Protein AF-A0A380CJQ4-F1 (afdb_monomer_lite)

Radius of gyration: 13.54 Å; chains: 1; bounding box: 34×26×34 Å

Secondary structure (DSSP, 8-state):
------TT----B---THHHHHHHHHHHHHHHHH---GGGEEEESGGGSTT--B-S-EEEEEE-S-GGGHHHHHHHTT-----EETTEEEEEE---SS-STT---------

pLDDT: mean 71.82, std 18.98, range [32.34, 95.12]

Structure (mmCIF, N/CA/C/O backbone):
data_AF-A0A380CJQ4-F1
#
_entry.id   AF-A0A380CJQ4-F1
#
loop_
_atom_site.group_PDB
_atom_site.id
_atom_site.type_symbol
_atom_site.label_atom_id
_atom_site.label_alt_id
_atom_site.label_comp_id
_atom_site.label_asym_id
_atom_site.label_entity_id
_atom_site.label_seq_id
_atom_site.pdbx_PDB_ins_code
_atom_site.Cartn_x
_atom_site.Cartn_y
_atom_site.Cartn_z
_atom_site.occupancy
_atom_site.B_iso_or_equiv
_atom_site.auth_seq_id
_atom_site.auth_comp_id
_atom_site.auth_asym_id
_atom_site.auth_atom_id
_atom_site.pdbx_PDB_model_num
ATOM 1 N N . MET A 1 1 ? -11.357 9.340 3.183 1.00 76.62 1 MET A N 1
ATOM 2 C CA . MET A 1 1 ? -10.786 8.734 4.406 1.00 76.62 1 MET A CA 1
ATOM 3 C C . MET A 1 1 ? -9.511 9.456 4.785 1.00 76.62 1 MET A C 1
ATOM 5 O O . MET A 1 1 ? -8.851 9.971 3.889 1.00 76.62 1 MET A O 1
ATOM 9 N N . ILE A 1 2 ? -9.159 9.459 6.068 1.00 78.56 2 ILE A N 1
ATOM 10 C CA . ILE A 1 2 ? -7.879 9.989 6.550 1.00 78.56 2 ILE A CA 1
ATOM 11 C C . ILE A 1 2 ? -6.888 8.823 6.621 1.00 78.56 2 ILE A C 1
ATOM 13 O O . ILE A 1 2 ? -7.210 7.777 7.183 1.00 78.56 2 ILE A O 1
ATOM 17 N N . LEU A 1 3 ? -5.714 8.994 6.012 1.00 82.50 3 LEU A N 1
ATOM 18 C CA . LEU A 1 3 ? -4.584 8.072 6.121 1.00 82.50 3 LEU A CA 1
ATOM 19 C C . LEU A 1 3 ? -3.495 8.705 6.977 1.00 82.50 3 LEU A C 1
ATOM 21 O O . LEU A 1 3 ? -3.245 9.902 6.863 1.00 82.50 3 LEU A O 1
ATOM 25 N N . GLY A 1 4 ? -2.831 7.878 7.779 1.00 80.56 4 GLY A N 1
ATOM 26 C C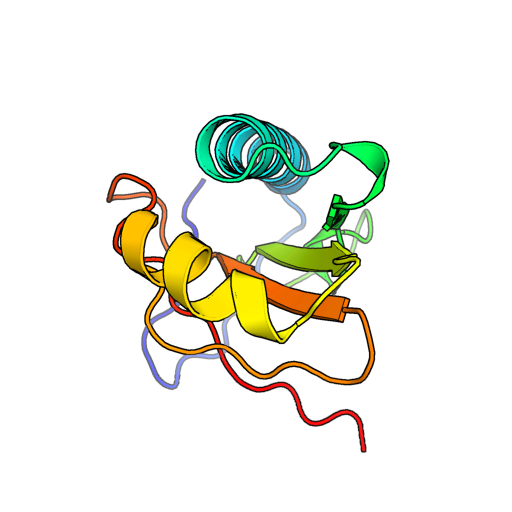A . GLY A 1 4 ? -1.757 8.312 8.659 1.00 80.56 4 GLY A CA 1
ATOM 27 C C . GLY A 1 4 ? -2.158 8.536 10.098 1.00 80.56 4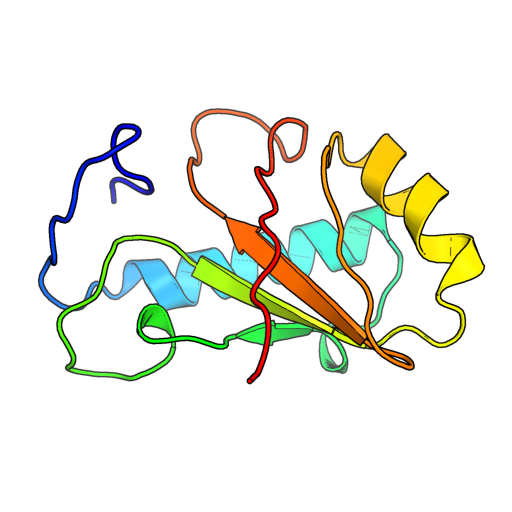 GLY A C 1
ATOM 28 O O . GLY A 1 4 ? -3.331 8.618 10.445 1.00 80.56 4 GLY A O 1
ATOM 29 N N . LEU A 1 5 ? -1.126 8.636 10.927 1.00 78.44 5 LEU A N 1
ATOM 30 C CA . LEU A 1 5 ? -1.192 8.968 12.344 1.00 78.44 5 LEU A CA 1
ATOM 31 C C . LEU A 1 5 ? -0.012 9.878 12.679 1.00 78.44 5 LEU A C 1
ATOM 33 O O . LEU A 1 5 ? 1.020 9.838 11.995 1.00 78.44 5 LEU A O 1
ATOM 37 N N . LYS A 1 6 ? -0.125 10.673 13.746 1.00 78.81 6 LYS A N 1
ATOM 38 C CA . LYS A 1 6 ? 1.015 11.464 14.216 1.00 78.81 6 LYS A CA 1
ATOM 39 C C . LYS A 1 6 ? 2.127 10.536 14.710 1.00 78.81 6 LYS A C 1
ATOM 41 O O . LYS A 1 6 ? 1.900 9.402 15.137 1.00 78.81 6 LYS A O 1
ATOM 46 N N . LYS A 1 7 ? 3.375 11.005 14.652 1.00 74.81 7 LYS A N 1
ATOM 47 C CA . LYS A 1 7 ? 4.519 10.233 15.158 1.00 74.81 7 LYS A CA 1
ATOM 48 C C . LYS A 1 7 ? 4.311 9.929 16.649 1.00 74.81 7 LYS A C 1
ATOM 50 O O . LYS A 1 7 ? 4.077 10.842 17.428 1.00 74.81 7 LYS A O 1
ATOM 55 N N . GLY A 1 8 ? 4.418 8.653 17.023 1.00 78.38 8 GLY A N 1
ATOM 56 C CA . GLY A 1 8 ? 4.200 8.183 18.399 1.00 78.38 8 GLY A CA 1
ATOM 57 C C . GLY A 1 8 ? 2.745 7.841 18.734 1.00 78.38 8 GLY A C 1
ATOM 58 O O . GLY A 1 8 ? 2.490 7.275 19.789 1.00 78.38 8 GLY A O 1
ATOM 59 N N . GLU A 1 9 ? 1.799 8.116 17.836 1.00 83.44 9 GLU A N 1
ATOM 60 C CA . GLU A 1 9 ? 0.386 7.818 18.046 1.00 83.44 9 GLU A CA 1
ATOM 61 C C . GLU A 1 9 ? 0.050 6.364 17.667 1.00 83.44 9 GLU A C 1
ATOM 63 O O . GLU A 1 9 ? 0.493 5.830 16.641 1.00 83.44 9 GLU A O 1
ATOM 68 N N . ILE A 1 10 ? -0.760 5.710 18.502 1.00 87.06 10 ILE A N 1
ATOM 69 C CA . ILE A 1 10 ? -1.328 4.384 18.250 1.00 87.06 10 ILE A CA 1
ATOM 70 C C . ILE A 1 10 ? -2.844 4.532 18.315 1.00 87.06 10 ILE A C 1
ATOM 72 O O . ILE A 1 10 ? -3.424 4.519 19.393 1.00 87.06 10 ILE A O 1
ATOM 76 N N . ASN A 1 11 ? -3.477 4.670 17.152 1.00 88.38 11 ASN A N 1
ATOM 77 C CA . ASN A 1 11 ? -4.927 4.730 17.041 1.00 88.38 11 ASN A CA 1
ATOM 78 C C . ASN A 1 11 ? -5.407 3.693 16.019 1.00 88.38 11 ASN A C 1
ATOM 80 O O . ASN A 1 11 ? -4.912 3.651 14.888 1.00 88.38 11 ASN A O 1
ATOM 84 N N . LEU A 1 12 ? -6.331 2.830 16.437 1.00 91.50 12 LEU A N 1
ATOM 85 C CA . LEU A 1 12 ? -6.958 1.827 15.582 1.00 91.50 12 LEU A CA 1
ATOM 86 C C . LEU A 1 12 ? -8.355 2.313 15.216 1.00 91.50 12 LEU A C 1
ATOM 88 O O . LEU A 1 12 ? -9.126 2.699 16.090 1.00 91.50 12 LEU A O 1
ATOM 92 N N . VAL A 1 13 ? -8.683 2.261 13.932 1.00 92.50 13 VAL A N 1
ATOM 93 C CA . VAL A 1 13 ? -9.995 2.660 13.420 1.00 92.50 13 VAL A CA 1
ATOM 94 C C . VAL A 1 13 ? -10.743 1.443 12.890 1.00 92.50 13 VAL A C 1
ATOM 96 O O . VAL A 1 13 ? -10.133 0.413 12.589 1.00 92.50 13 VAL A O 1
ATOM 99 N N . GLU A 1 14 ? -12.065 1.565 12.778 1.00 95.12 14 GLU A N 1
ATOM 100 C CA . GLU A 1 14 ? -12.897 0.546 12.136 1.00 95.12 14 GLU A CA 1
ATOM 101 C C . GLU A 1 14 ? -12.460 0.295 10.680 1.00 95.12 14 GLU A C 1
ATOM 103 O O . GLU A 1 14 ? -11.919 1.210 10.04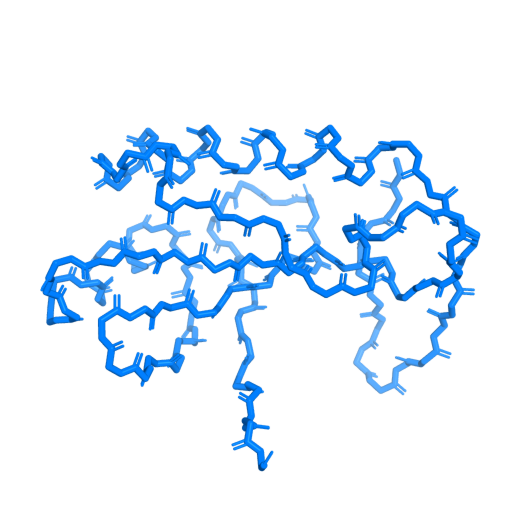5 1.00 95.12 14 GLU A O 1
ATOM 108 N N . PRO A 1 15 ? -12.697 -0.914 10.133 1.00 91.38 15 PRO A N 1
ATOM 109 C CA . PRO A 1 15 ? -12.402 -1.228 8.740 1.00 91.38 15 PRO A CA 1
ATOM 110 C C . PRO A 1 15 ? -13.047 -0.228 7.778 1.00 91.38 15 PRO A C 1
ATOM 112 O O . PRO A 1 15 ? -14.249 0.026 7.852 1.00 91.38 15 PRO A O 1
ATOM 115 N N . GLN A 1 16 ? -12.269 0.307 6.837 1.00 90.69 16 GLN A N 1
ATOM 116 C CA . GLN A 1 16 ? -12.774 1.253 5.837 1.00 90.69 16 GLN A CA 1
ATOM 117 C C . GLN A 1 16 ? -12.659 0.667 4.433 1.00 90.69 16 GLN A C 1
ATOM 119 O O . GLN A 1 16 ? -11.582 0.248 4.013 1.00 90.69 16 GLN A O 1
ATOM 124 N N . VAL A 1 17 ? -13.754 0.713 3.667 1.00 87.00 17 VAL A N 1
ATOM 125 C CA . VAL A 1 17 ? -13.792 0.252 2.263 1.00 87.00 17 VAL A CA 1
ATOM 126 C C . VAL A 1 17 ? -12.747 0.976 1.405 1.00 87.00 17 VAL A C 1
ATOM 128 O O . VAL A 1 17 ? -12.102 0.364 0.554 1.00 87.00 17 VAL A O 1
ATOM 131 N N . GLY A 1 18 ? -12.492 2.253 1.708 1.00 90.69 18 GLY A N 1
ATOM 132 C CA . GLY A 1 18 ? -11.511 3.070 0.996 1.00 90.69 18 GLY A CA 1
ATOM 133 C C . GLY A 1 18 ? -10.062 2.571 1.085 1.00 90.69 18 GLY A C 1
ATOM 134 O O . GLY A 1 18 ? -9.229 3.034 0.308 1.00 90.69 18 GLY A O 1
ATOM 135 N N . TRP A 1 19 ? -9.728 1.637 1.988 1.00 91.44 19 TRP A N 1
ATOM 136 C CA . TRP A 1 19 ? -8.384 1.046 2.055 1.00 91.44 19 TRP A CA 1
ATOM 137 C C . TRP A 1 19 ? -8.049 0.229 0.809 1.00 91.44 19 TRP A C 1
ATOM 139 O O . TRP A 1 19 ? -6.965 0.389 0.254 1.00 91.44 19 TRP A O 1
ATOM 149 N N . ILE A 1 20 ? -8.993 -0.590 0.338 1.00 91.06 20 ILE A N 1
ATOM 150 C CA . ILE A 1 20 ? -8.820 -1.418 -0.864 1.00 91.06 20 ILE A CA 1
ATOM 151 C C . ILE A 1 20 ? -8.746 -0.529 -2.109 1.00 91.06 20 ILE A C 1
ATOM 153 O O . ILE A 1 20 ? -7.907 -0.728 -2.986 1.00 91.06 20 ILE A O 1
ATOM 157 N N . GLU A 1 21 ? -9.610 0.485 -2.178 1.00 91.81 21 GLU A N 1
ATOM 158 C CA . GLU A 1 21 ? -9.609 1.455 -3.275 1.00 91.81 21 GLU A CA 1
ATOM 159 C C . GLU A 1 21 ? -8.278 2.200 -3.356 1.00 91.81 21 GLU A C 1
ATOM 161 O O . GLU A 1 21 ? -7.721 2.371 -4.443 1.00 91.81 21 GLU A O 1
ATOM 166 N N . GLU A 1 22 ? -7.735 2.599 -2.204 1.00 88.75 22 GLU A N 1
ATOM 167 C CA . GLU A 1 22 ? -6.457 3.292 -2.174 1.00 88.75 22 GLU A CA 1
ATOM 168 C C . GLU A 1 22 ? -5.291 2.394 -2.524 1.00 88.75 22 GLU A C 1
ATOM 170 O O . GLU A 1 22 ? -4.420 2.819 -3.277 1.00 88.75 22 GLU A O 1
ATOM 175 N N . PHE A 1 23 ? -5.302 1.149 -2.051 1.00 90.38 23 PHE A N 1
ATOM 176 C CA . PHE A 1 23 ? -4.321 0.166 -2.473 1.00 90.38 23 PHE A CA 1
ATOM 177 C C . PHE A 1 23 ? -4.281 0.064 -4.007 1.00 90.38 23 PHE A C 1
ATOM 179 O O . PHE A 1 23 ? -3.220 0.247 -4.603 1.00 90.38 23 PHE A O 1
ATOM 186 N N . HIS A 1 24 ? -5.429 -0.125 -4.667 1.00 92.44 24 HIS A N 1
ATOM 187 C CA . HIS A 1 24 ? -5.489 -0.218 -6.130 1.00 92.44 24 HIS A CA 1
ATOM 188 C C . HIS A 1 24 ? -5.050 1.070 -6.834 1.00 92.44 24 HIS A C 1
ATOM 190 O O . HIS A 1 24 ? -4.432 1.024 -7.903 1.00 92.44 24 HIS A O 1
ATOM 196 N N . LYS A 1 25 ? -5.366 2.234 -6.261 1.00 89.38 25 LYS A N 1
ATOM 197 C CA . LYS A 1 25 ? -4.924 3.524 -6.796 1.00 89.38 25 LYS A CA 1
ATOM 198 C C . LYS A 1 25 ? -3.399 3.645 -6.736 1.00 89.38 25 LYS A C 1
ATOM 200 O O . LYS A 1 25 ? -2.773 3.902 -7.766 1.00 89.38 25 LYS A O 1
ATOM 205 N N . THR A 1 26 ? -2.802 3.396 -5.572 1.00 85.25 26 THR A N 1
ATOM 206 C CA . THR A 1 26 ? -1.348 3.444 -5.369 1.00 85.25 26 THR A CA 1
ATOM 207 C C . THR A 1 26 ? -0.628 2.370 -6.188 1.00 85.25 26 THR A C 1
ATOM 209 O O . THR A 1 26 ? 0.409 2.645 -6.783 1.00 85.25 26 THR A O 1
ATOM 212 N N . GLN A 1 27 ? -1.198 1.172 -6.322 1.00 88.06 27 GLN A N 1
ATOM 213 C CA . GLN A 1 27 ? -0.672 0.105 -7.178 1.00 88.06 27 GLN A CA 1
ATOM 214 C C . GLN A 1 27 ? -0.551 0.556 -8.642 1.00 88.06 27 GLN A C 1
ATOM 216 O O . GLN A 1 27 ? 0.489 0.363 -9.272 1.00 88.06 27 GLN A O 1
ATOM 221 N N . LYS A 1 28 ? -1.590 1.205 -9.188 1.00 88.12 28 LYS A N 1
ATOM 222 C CA . LYS A 1 28 ? -1.566 1.765 -10.553 1.00 88.12 28 LYS A CA 1
ATOM 223 C C . LYS A 1 28 ? -0.540 2.886 -10.697 1.00 88.12 28 LYS A C 1
ATOM 225 O O . LYS A 1 28 ? 0.080 3.030 -11.747 1.00 88.12 28 LYS A O 1
ATOM 230 N N . GLU A 1 29 ? -0.372 3.698 -9.663 1.00 83.25 29 GLU A N 1
ATOM 231 C CA . GLU A 1 29 ? 0.630 4.760 -9.613 1.00 83.25 29 GLU A CA 1
ATOM 232 C C . GLU A 1 29 ? 2.062 4.212 -9.634 1.00 83.25 29 GLU A C 1
ATOM 234 O O . GLU A 1 29 ? 2.851 4.632 -10.481 1.00 83.25 29 GLU A O 1
ATOM 239 N N . ILE A 1 30 ? 2.359 3.216 -8.795 1.00 79.31 30 ILE A N 1
ATOM 240 C CA . ILE A 1 30 ? 3.637 2.493 -8.794 1.00 79.31 30 ILE A CA 1
ATOM 241 C C . ILE A 1 30 ? 3.870 1.848 -10.161 1.00 79.31 30 ILE A C 1
ATOM 243 O O . ILE A 1 30 ? 4.931 2.034 -10.743 1.00 79.31 30 ILE A O 1
ATOM 247 N N . HIS A 1 31 ? 2.874 1.163 -10.728 1.00 83.81 31 HIS A N 1
ATOM 248 C CA . HIS A 1 31 ? 2.986 0.574 -12.063 1.00 83.81 31 HIS A CA 1
ATOM 249 C C . HIS A 1 31 ? 3.363 1.612 -13.133 1.00 83.81 31 HIS A C 1
ATOM 251 O O . HIS A 1 31 ? 4.271 1.380 -13.932 1.00 83.81 31 HIS A O 1
ATOM 257 N N . ARG A 1 32 ? 2.708 2.782 -13.140 1.00 83.25 32 ARG A N 1
ATOM 258 C CA . ARG A 1 32 ? 2.991 3.849 -14.114 1.00 83.25 32 ARG A CA 1
ATOM 259 C C . ARG A 1 32 ? 4.386 4.447 -13.953 1.00 83.25 32 ARG A C 1
ATOM 261 O O . ARG A 1 32 ? 5.032 4.711 -14.963 1.00 83.25 32 ARG A O 1
ATOM 268 N N . ALA A 1 33 ? 4.833 4.663 -12.719 1.00 77.12 33 ALA A N 1
ATOM 269 C CA . ALA A 1 33 ? 6.125 5.284 -12.441 1.00 77.12 33 ALA A CA 1
ATOM 270 C C . ALA A 1 33 ? 7.302 4.301 -12.589 1.00 77.12 33 ALA A C 1
ATOM 272 O O . ALA A 1 33 ? 8.352 4.674 -13.100 1.00 77.12 33 ALA A O 1
ATOM 273 N N . ALA A 1 34 ? 7.119 3.046 -12.172 1.00 74.31 34 ALA A N 1
ATOM 274 C CA . ALA A 1 34 ? 8.172 2.030 -12.096 1.00 74.31 34 ALA A CA 1
ATOM 275 C C . ALA A 1 34 ? 8.237 1.100 -13.303 1.00 74.31 34 ALA A C 1
ATOM 277 O O . ALA A 1 34 ? 9.209 0.369 -13.455 1.00 74.31 34 ALA A O 1
ATOM 278 N N . ARG A 1 35 ? 7.148 1.022 -14.080 1.00 81.69 35 ARG A N 1
ATOM 279 C CA . ARG A 1 35 ? 6.906 -0.054 -15.056 1.00 81.69 35 ARG A CA 1
ATOM 280 C C . ARG A 1 35 ? 6.927 -1.465 -14.449 1.00 81.69 35 ARG A C 1
ATOM 282 O O . ARG A 1 35 ? 7.042 -2.445 -15.175 1.00 81.69 35 ARG A O 1
ATOM 289 N N . ILE A 1 36 ? 6.732 -1.584 -13.135 1.00 81.50 36 ILE A N 1
ATOM 290 C CA . ILE A 1 36 ? 6.579 -2.869 -12.441 1.00 81.50 36 ILE A CA 1
ATOM 291 C C . ILE A 1 36 ? 5.179 -3.414 -12.715 1.00 81.50 36 ILE A C 1
ATOM 293 O O . ILE A 1 36 ? 4.193 -2.684 -12.604 1.00 81.50 36 ILE A O 1
ATOM 297 N N . ALA A 1 37 ? 5.073 -4.692 -13.076 1.00 85.81 37 ALA A N 1
ATOM 298 C CA . ALA A 1 37 ? 3.787 -5.341 -13.300 1.00 85.81 37 ALA A CA 1
ATOM 299 C C . ALA A 1 37 ? 2.904 -5.266 -12.043 1.00 85.81 37 ALA A C 1
ATOM 301 O O . ALA A 1 37 ? 3.360 -5.554 -10.939 1.00 85.81 37 ALA A O 1
ATOM 302 N N . VAL A 1 38 ? 1.621 -4.931 -12.213 1.00 86.88 38 VAL A N 1
ATOM 303 C CA . VAL A 1 38 ? 0.658 -4.853 -11.097 1.00 86.88 38 VAL A CA 1
ATOM 304 C C . VAL A 1 38 ? 0.561 -6.163 -10.311 1.00 86.88 38 VAL A C 1
ATOM 306 O O . VAL A 1 38 ? 0.365 -6.133 -9.103 1.00 86.88 38 VAL A O 1
ATOM 309 N N . THR A 1 39 ? 0.780 -7.303 -10.973 1.00 87.75 39 THR A N 1
ATOM 310 C CA . THR A 1 39 ? 0.796 -8.645 -10.370 1.00 87.75 39 THR A CA 1
ATOM 311 C C . THR A 1 39 ? 1.940 -8.866 -9.386 1.00 87.75 39 THR A C 1
ATOM 313 O O . THR A 1 39 ? 1.890 -9.815 -8.618 1.00 87.75 39 THR A O 1
ATOM 316 N N . ARG A 1 40 ? 2.964 -8.007 -9.395 1.00 85.62 40 ARG A N 1
ATOM 317 C CA . ARG A 1 40 ? 4.082 -8.040 -8.445 1.00 85.62 40 ARG A CA 1
ATOM 318 C C . ARG A 1 40 ? 3.891 -7.071 -7.281 1.00 85.62 40 ARG A C 1
ATOM 320 O O . ARG A 1 40 ? 4.827 -6.868 -6.520 1.00 85.62 40 ARG A O 1
ATOM 327 N N . ILE A 1 41 ? 2.731 -6.427 -7.172 1.00 86.69 41 ILE A N 1
ATOM 328 C CA . ILE A 1 41 ? 2.423 -5.464 -6.117 1.00 86.69 41 ILE A CA 1
ATOM 329 C C . ILE A 1 41 ? 1.234 -6.004 -5.330 1.00 86.69 41 ILE A C 1
ATOM 331 O O . ILE A 1 41 ? 0.129 -6.079 -5.867 1.00 86.69 41 ILE A O 1
ATOM 335 N N . GLU A 1 42 ? 1.441 -6.339 -4.062 1.00 90.38 42 GLU A N 1
ATOM 336 C CA . GLU A 1 42 ? 0.417 -6.966 -3.221 1.00 90.38 42 GLU A CA 1
ATOM 337 C C . GLU A 1 42 ? 0.102 -6.132 -1.976 1.00 90.38 42 GLU A C 1
ATOM 339 O O . GLU A 1 42 ? 0.974 -5.456 -1.423 1.00 90.38 42 GLU A O 1
ATOM 344 N N . HIS A 1 43 ? -1.162 -6.181 -1.537 1.00 91.50 43 HIS A N 1
ATOM 345 C CA . HIS A 1 43 ? -1.641 -5.513 -0.323 1.00 91.50 43 HIS A CA 1
ATOM 346 C C . HIS A 1 43 ? -1.369 -6.411 0.877 1.00 91.50 43 HIS A C 1
ATOM 348 O O . HIS A 1 43 ? -1.940 -7.494 0.992 1.00 91.50 43 HIS A O 1
ATOM 354 N N . ILE A 1 44 ? -0.533 -5.948 1.798 1.00 88.56 44 ILE A N 1
ATOM 355 C CA . ILE A 1 44 ? -0.200 -6.689 3.016 1.00 88.56 44 ILE A CA 1
ATOM 356 C C . ILE A 1 44 ? -0.579 -5.888 4.265 1.00 88.56 44 ILE A C 1
ATOM 358 O O . ILE A 1 44 ? -0.999 -4.736 4.188 1.00 88.56 44 ILE A O 1
ATOM 362 N N . GLY A 1 45 ? -0.410 -6.500 5.436 1.00 87.12 45 GLY A N 1
ATOM 363 C CA . GLY A 1 45 ? -0.689 -5.857 6.721 1.00 87.12 45 GLY A CA 1
ATOM 364 C C . GLY A 1 45 ? -2.173 -5.848 7.093 1.00 87.12 45 GLY A C 1
ATOM 365 O O . GLY A 1 45 ? -3.026 -6.377 6.390 1.00 87.12 45 GLY A O 1
ATOM 366 N N . SER A 1 46 ? -2.498 -5.261 8.245 1.00 90.56 46 SER A N 1
ATOM 367 C CA . SER A 1 46 ? -3.847 -5.364 8.817 1.00 90.56 46 SER A CA 1
ATOM 368 C C . SER A 1 46 ? -4.935 -4.709 7.960 1.00 90.56 46 SER A C 1
ATOM 370 O O . SER A 1 46 ? -6.079 -5.143 8.002 1.00 90.56 46 SER A O 1
ATOM 372 N N . THR A 1 47 ? -4.602 -3.695 7.156 1.00 90.88 47 THR A N 1
ATOM 373 C CA . THR A 1 47 ? -5.581 -3.027 6.283 1.00 90.88 47 THR A CA 1
ATOM 374 C C . THR A 1 47 ? -5.959 -3.840 5.044 1.00 90.88 47 THR A C 1
ATOM 376 O O . THR A 1 47 ? -6.915 -3.462 4.369 1.00 90.88 47 THR A O 1
ATOM 379 N N . SER A 1 48 ? -5.264 -4.949 4.747 1.00 91.12 48 SER A N 1
ATOM 380 C CA . SER A 1 48 ? -5.661 -5.890 3.687 1.00 91.12 48 SER A CA 1
ATOM 381 C C . SER A 1 48 ? -6.675 -6.937 4.161 1.00 91.12 48 SER A C 1
ATOM 383 O O . SER A 1 48 ? -7.348 -7.573 3.347 1.00 91.12 48 SER A O 1
ATOM 385 N N . ILE A 1 49 ? -6.836 -7.096 5.478 1.00 91.38 49 ILE A N 1
ATOM 386 C CA . ILE A 1 49 ? -7.750 -8.066 6.080 1.00 91.38 49 ILE A CA 1
ATOM 387 C C . ILE A 1 49 ? -9.117 -7.405 6.290 1.00 91.38 49 ILE A C 1
ATOM 389 O O . ILE A 1 49 ? -9.247 -6.361 6.931 1.00 91.38 49 ILE A O 1
ATOM 393 N N . LYS A 1 50 ? -10.172 -8.032 5.766 1.00 87.69 50 LYS A N 1
ATOM 394 C CA . LYS A 1 50 ? -11.545 -7.542 5.933 1.00 87.69 50 LYS A CA 1
ATOM 395 C C . LYS A 1 50 ? -12.005 -7.706 7.384 1.00 87.69 50 LYS A C 1
ATOM 397 O O . LYS A 1 50 ? -11.815 -8.760 7.980 1.00 87.69 50 LYS A O 1
ATOM 402 N N . GLY A 1 51 ? -12.674 -6.685 7.917 1.00 89.44 51 GLY A N 1
ATOM 403 C CA . GLY A 1 51 ? -13.384 -6.779 9.197 1.00 89.44 51 GLY A CA 1
ATOM 404 C C . GLY A 1 51 ? -12.532 -6.581 10.454 1.00 89.44 51 GLY A C 1
ATOM 405 O O . GLY A 1 51 ? -13.075 -6.689 11.548 1.00 89.44 51 GLY A O 1
ATOM 406 N N . ILE A 1 52 ? -11.239 -6.258 10.333 1.00 93.12 52 ILE A N 1
ATOM 407 C CA . ILE A 1 52 ? -10.383 -5.997 11.500 1.00 93.12 52 ILE A CA 1
ATOM 408 C C . ILE A 1 52 ? -10.084 -4.510 11.692 1.00 93.12 52 ILE A C 1
ATOM 410 O O . ILE A 1 52 ? -9.847 -3.773 10.732 1.00 93.12 52 ILE A O 1
ATOM 414 N N . LYS A 1 53 ? -10.047 -4.070 12.953 1.00 93.75 53 LYS A N 1
ATOM 415 C CA . LYS A 1 53 ? -9.566 -2.726 13.284 1.00 93.75 53 LYS A CA 1
ATOM 416 C C . LYS A 1 53 ? -8.073 -2.638 13.009 1.00 93.75 53 LYS A C 1
ATOM 418 O O . LYS A 1 53 ? -7.309 -3.527 13.385 1.00 93.75 53 LYS A O 1
ATOM 423 N N . ALA A 1 54 ? -7.651 -1.547 12.388 1.00 91.69 54 ALA A N 1
ATOM 424 C CA . ALA A 1 54 ? -6.262 -1.357 11.999 1.00 91.69 54 ALA A CA 1
ATOM 425 C C . ALA A 1 54 ? -5.855 0.110 12.120 1.00 91.69 54 ALA A C 1
ATOM 427 O O . ALA A 1 54 ? -6.690 1.014 12.165 1.00 91.69 54 ALA A O 1
ATOM 428 N N . LYS A 1 55 ? -4.543 0.354 12.147 1.00 89.69 55 LYS A N 1
ATOM 429 C CA . LYS A 1 55 ? -4.017 1.701 11.918 1.00 89.69 55 LYS A CA 1
ATOM 430 C C . LYS A 1 55 ? -4.347 2.089 10.472 1.00 89.69 55 LYS A C 1
ATOM 432 O O . LYS A 1 55 ? -4.168 1.238 9.599 1.00 89.69 55 LYS A O 1
ATOM 437 N N . PRO A 1 56 ? -4.773 3.331 10.188 1.00 88.88 56 PRO A N 1
ATOM 438 C CA . PRO A 1 56 ? -5.105 3.775 8.835 1.00 88.88 56 PRO A CA 1
ATOM 439 C C . PRO A 1 56 ? -3.831 3.980 7.997 1.00 88.88 56 PRO A C 1
ATOM 441 O O . PRO A 1 56 ? -3.442 5.100 7.677 1.00 88.88 56 PRO A O 1
ATOM 444 N N . MET A 1 57 ? -3.144 2.885 7.680 1.00 85.94 57 MET A N 1
ATOM 445 C CA . MET A 1 57 ? -1.909 2.827 6.902 1.00 85.94 57 MET A CA 1
ATOM 446 C C . MET A 1 57 ? -2.021 1.675 5.907 1.00 85.94 57 MET A C 1
ATOM 448 O O . MET A 1 57 ? -2.436 0.577 6.277 1.00 85.94 57 MET A O 1
ATOM 452 N N . ILE A 1 58 ? -1.651 1.912 4.654 1.00 86.06 58 ILE A N 1
ATOM 453 C CA . ILE A 1 58 ? -1.675 0.863 3.630 1.00 86.06 58 ILE A CA 1
ATOM 454 C C . ILE A 1 58 ? -0.260 0.309 3.497 1.00 86.06 58 ILE A C 1
ATOM 456 O O . ILE A 1 58 ? 0.662 1.069 3.207 1.00 86.06 58 ILE A O 1
ATOM 460 N N . ASP A 1 59 ? -0.070 -0.983 3.751 1.00 83.38 59 ASP A N 1
ATOM 461 C CA . ASP A 1 59 ? 1.212 -1.660 3.556 1.00 83.38 59 ASP A CA 1
ATOM 462 C C . ASP A 1 59 ? 1.193 -2.438 2.228 1.00 83.38 59 ASP A C 1
ATOM 464 O O . ASP A 1 59 ? 0.200 -3.058 1.858 1.00 83.38 59 ASP A O 1
ATOM 468 N N . PHE A 1 60 ? 2.303 -2.425 1.504 1.00 85.25 60 PHE A N 1
ATOM 469 C CA . PHE A 1 60 ? 2.446 -3.062 0.199 1.00 85.25 60 PHE A CA 1
ATOM 470 C C . PHE A 1 60 ? 3.723 -3.897 0.180 1.00 85.25 60 PHE A C 1
ATOM 472 O O . PHE A 1 60 ? 4.688 -3.571 0.873 1.00 85.25 60 PHE A O 1
ATOM 479 N N . VAL A 1 61 ? 3.763 -4.931 -0.649 1.00 83.06 61 VAL A N 1
ATOM 480 C CA . VAL A 1 61 ? 5.016 -5.564 -1.070 1.00 83.06 61 VAL A CA 1
ATOM 481 C C . VAL A 1 61 ? 5.139 -5.469 -2.581 1.00 83.06 61 VAL A C 1
ATOM 483 O O . VAL A 1 61 ? 4.148 -5.599 -3.295 1.00 83.06 61 VAL A O 1
ATOM 486 N N . VAL A 1 62 ? 6.348 -5.193 -3.057 1.00 81.38 62 VAL A N 1
ATOM 487 C CA . VAL A 1 62 ? 6.674 -5.072 -4.474 1.00 81.38 62 VAL A CA 1
ATOM 488 C C . VAL A 1 62 ? 7.783 -6.061 -4.808 1.00 81.38 62 VAL A C 1
ATOM 490 O O . VAL A 1 62 ? 8.889 -5.957 -4.279 1.00 81.38 62 VAL A O 1
ATOM 493 N N . GLY A 1 63 ? 7.493 -7.023 -5.677 1.00 80.06 63 GLY A N 1
ATOM 494 C CA . GLY A 1 63 ? 8.474 -7.952 -6.226 1.00 80.06 63 GLY A CA 1
ATOM 495 C C . GLY A 1 63 ? 9.298 -7.289 -7.327 1.00 80.06 63 GLY A C 1
ATOM 496 O O . GLY A 1 63 ? 8.743 -6.717 -8.268 1.00 80.06 63 GLY A O 1
ATOM 497 N N . VAL A 1 64 ? 10.620 -7.394 -7.232 1.00 75.38 64 VAL A N 1
ATOM 498 C CA . VAL A 1 64 ? 11.571 -6.805 -8.184 1.00 75.38 64 VAL A CA 1
ATOM 499 C C . VAL A 1 64 ? 12.545 -7.871 -8.667 1.00 75.38 64 VAL A C 1
ATOM 501 O O . VAL A 1 64 ? 12.899 -8.780 -7.922 1.00 75.38 64 VAL A O 1
ATOM 504 N N . GLU A 1 65 ? 12.966 -7.783 -9.925 1.00 73.00 65 GLU A N 1
ATOM 505 C CA . GLU A 1 65 ? 13.945 -8.727 -10.485 1.00 73.00 65 GLU A CA 1
ATOM 506 C C . GLU A 1 65 ? 15.358 -8.414 -10.000 1.00 73.00 65 GLU A C 1
ATOM 508 O O . GLU A 1 65 ? 16.122 -9.320 -9.683 1.00 73.00 65 GLU A O 1
ATOM 513 N N . ASP A 1 66 ? 15.666 -7.123 -9.871 1.00 71.00 66 ASP A N 1
ATOM 514 C CA . ASP A 1 66 ? 16.940 -6.640 -9.368 1.00 71.00 66 ASP A CA 1
ATOM 515 C C . ASP A 1 66 ? 16.721 -5.514 -8.353 1.00 71.00 66 ASP A C 1
ATOM 517 O O . ASP A 1 66 ? 16.204 -4.438 -8.667 1.00 71.00 66 ASP A O 1
ATOM 521 N N . ILE A 1 67 ? 17.148 -5.772 -7.118 1.00 66.81 67 ILE A N 1
ATOM 522 C CA . ILE A 1 67 ? 17.084 -4.828 -6.004 1.00 66.81 67 ILE A CA 1
ATOM 523 C C . ILE A 1 67 ? 17.966 -3.590 -6.228 1.00 66.81 67 ILE A C 1
ATOM 525 O O . ILE A 1 67 ? 17.675 -2.534 -5.671 1.00 66.81 67 ILE A O 1
ATOM 529 N N . HIS A 1 68 ? 19.003 -3.676 -7.065 1.00 68.19 68 HIS A N 1
ATOM 530 C CA . HIS A 1 68 ? 19.931 -2.578 -7.335 1.00 68.19 68 HIS A CA 1
ATOM 531 C C . HIS A 1 68 ? 19.337 -1.486 -8.235 1.00 68.19 68 HIS A C 1
ATOM 533 O O . HIS A 1 68 ? 19.781 -0.340 -8.174 1.00 68.19 68 HIS A O 1
ATOM 539 N N . HIS A 1 69 ? 18.292 -1.793 -9.010 1.00 64.75 69 HIS A N 1
ATOM 540 C CA . HIS A 1 69 ? 17.577 -0.817 -9.846 1.00 64.75 69 HIS A CA 1
ATOM 541 C C . HIS A 1 69 ? 16.490 -0.042 -9.085 1.00 64.75 69 HIS A C 1
ATOM 543 O O . HIS A 1 69 ? 16.014 1.010 -9.522 1.00 64.75 69 HIS A O 1
ATOM 549 N N . VAL A 1 70 ? 16.115 -0.528 -7.905 1.00 65.44 70 VAL A N 1
ATOM 550 C CA . VAL A 1 70 ? 15.026 0.026 -7.101 1.00 65.44 70 VAL A CA 1
ATOM 551 C C . VAL A 1 70 ? 15.322 1.393 -6.467 1.00 65.44 70 VAL A C 1
ATOM 553 O O . VAL A 1 70 ? 14.420 2.232 -6.468 1.00 65.44 70 VAL A O 1
ATOM 556 N N . PRO A 1 71 ? 16.545 1.709 -5.996 1.00 62.72 71 PRO A N 1
ATOM 557 C CA . PRO A 1 71 ? 16.857 3.012 -5.412 1.00 62.72 71 PRO A CA 1
ATOM 558 C C . PRO A 1 71 ? 16.585 4.181 -6.368 1.00 62.72 71 PRO A C 1
ATOM 560 O O . PRO A 1 71 ? 16.068 5.210 -5.940 1.00 62.72 71 PRO A O 1
ATOM 563 N N . ALA A 1 72 ? 16.880 4.029 -7.664 1.00 63.34 72 ALA A N 1
ATOM 564 C CA . ALA A 1 72 ? 16.631 5.067 -8.668 1.00 63.34 72 ALA A CA 1
ATOM 565 C C . ALA A 1 72 ? 15.127 5.312 -8.878 1.00 63.34 72 ALA A C 1
ATOM 567 O O . ALA A 1 72 ? 14.672 6.459 -8.905 1.00 63.34 72 ALA A O 1
ATOM 568 N N . PHE A 1 73 ? 14.347 4.231 -8.947 1.00 64.06 73 PHE A N 1
ATOM 569 C CA . PHE A 1 73 ? 12.892 4.282 -9.041 1.00 64.06 73 PHE A CA 1
ATOM 570 C C . PHE A 1 73 ? 12.266 4.946 -7.805 1.00 64.06 73 PHE A C 1
ATOM 572 O O . PHE A 1 73 ? 11.486 5.893 -7.933 1.00 64.06 73 PHE A O 1
ATOM 579 N N . LEU A 1 74 ? 12.645 4.504 -6.607 1.00 64.50 74 LEU A N 1
ATOM 580 C CA . LEU A 1 74 ? 12.137 5.056 -5.354 1.00 64.50 74 LEU A CA 1
ATOM 581 C C . LEU A 1 74 ? 12.437 6.553 -5.243 1.00 64.50 74 LEU A C 1
ATOM 583 O O . LEU A 1 74 ? 11.556 7.342 -4.904 1.00 64.50 74 LEU A O 1
ATOM 587 N N . LYS A 1 75 ? 13.639 6.966 -5.650 1.00 62.47 75 LYS A N 1
ATOM 588 C CA . LYS A 1 75 ? 14.044 8.373 -5.682 1.00 62.47 75 LYS A CA 1
ATOM 589 C C . LYS A 1 75 ? 13.191 9.205 -6.647 1.00 62.47 75 LYS A C 1
ATOM 591 O O . LYS A 1 75 ? 12.764 10.294 -6.273 1.00 62.47 75 LYS A O 1
ATOM 596 N N . SER A 1 76 ? 12.868 8.688 -7.839 1.00 57.03 76 SER A N 1
ATOM 597 C CA . SER A 1 76 ? 11.965 9.369 -8.793 1.00 57.03 76 SER A CA 1
ATOM 598 C C . SER A 1 76 ? 10.528 9.509 -8.283 1.00 57.03 76 SER A C 1
ATOM 600 O O . SER A 1 76 ? 9.825 10.457 -8.629 1.00 57.03 76 SER A O 1
ATOM 602 N N . CYS A 1 77 ? 10.116 8.603 -7.400 1.00 55.56 77 CYS A N 1
ATOM 603 C CA . CYS A 1 77 ? 8.826 8.648 -6.736 1.00 55.56 77 CYS A CA 1
ATOM 604 C C . CYS A 1 77 ? 8.850 9.487 -5.449 1.00 55.56 77 CYS A C 1
ATOM 606 O O . CYS A 1 77 ? 7.825 9.563 -4.794 1.00 55.56 77 CYS A O 1
ATOM 608 N N . GLY A 1 78 ? 9.981 10.104 -5.070 1.00 51.78 78 GLY A N 1
ATOM 609 C CA . GLY A 1 78 ? 10.183 10.816 -3.795 1.00 51.78 78 GLY A CA 1
ATOM 610 C C . GLY A 1 78 ? 9.949 9.936 -2.564 1.00 51.78 78 GLY A C 1
ATOM 611 O O . GLY A 1 78 ? 9.395 10.364 -1.554 1.00 51.78 78 GLY A O 1
ATOM 612 N N . ILE A 1 79 ? 10.363 8.680 -2.681 1.00 54.25 79 ILE A N 1
ATOM 613 C CA . ILE A 1 79 ? 10.282 7.668 -1.644 1.00 54.25 79 ILE A CA 1
ATOM 614 C C . ILE A 1 79 ? 11.625 7.635 -0.906 1.00 54.25 79 ILE A C 1
ATOM 616 O O . ILE A 1 79 ? 12.659 7.380 -1.523 1.00 54.25 79 ILE A O 1
ATOM 620 N N . LEU A 1 80 ? 11.614 7.938 0.396 1.00 40.91 80 LEU A N 1
ATOM 621 C CA . LEU A 1 80 ? 12.824 8.347 1.125 1.00 40.91 80 LEU A CA 1
ATOM 622 C C . LEU A 1 80 ? 13.558 7.230 1.891 1.00 40.91 80 LEU A C 1
ATOM 624 O O . LEU A 1 80 ? 14.744 7.408 2.125 1.00 40.91 80 LEU A O 1
ATOM 628 N N . ASP A 1 81 ? 12.934 6.088 2.219 1.00 42.31 81 ASP A N 1
ATOM 629 C CA . ASP A 1 81 ? 13.565 5.074 3.099 1.00 42.31 81 ASP A CA 1
ATOM 630 C C . ASP A 1 81 ? 13.145 3.618 2.803 1.00 42.31 81 ASP A C 1
ATOM 632 O O . ASP A 1 81 ? 12.185 3.116 3.373 1.00 42.31 81 ASP A O 1
ATOM 636 N N . P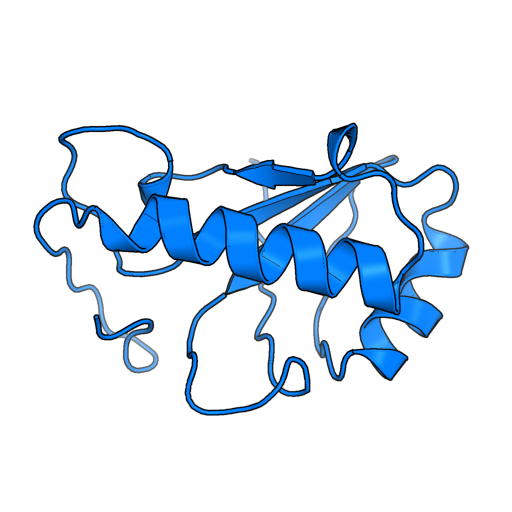HE A 1 82 ? 13.858 2.868 1.959 1.00 46.41 82 PHE A N 1
ATOM 637 C CA . PHE A 1 82 ? 13.534 1.448 1.734 1.00 46.41 82 PHE A CA 1
ATOM 638 C C . PHE A 1 82 ? 14.417 0.491 2.533 1.00 46.41 82 PHE A C 1
ATOM 640 O O . PHE A 1 82 ? 15.612 0.710 2.705 1.00 46.41 82 PHE A O 1
ATOM 647 N N . THR A 1 83 ? 13.833 -0.636 2.938 1.00 43.84 83 THR A N 1
ATOM 648 C CA . THR A 1 83 ? 14.579 -1.826 3.357 1.00 43.84 83 THR A CA 1
ATOM 649 C C . THR A 1 83 ? 14.172 -2.981 2.464 1.00 43.84 83 THR A C 1
ATOM 651 O O . THR A 1 83 ? 13.015 -3.407 2.493 1.00 43.84 83 THR A O 1
ATOM 654 N N . GLY A 1 84 ? 15.101 -3.451 1.640 1.00 41.66 84 GLY A N 1
ATOM 655 C CA . GLY A 1 84 ? 14.889 -4.628 0.812 1.00 41.66 84 GLY A CA 1
ATOM 656 C C . GLY A 1 84 ? 15.447 -5.870 1.495 1.00 41.66 84 GLY A C 1
ATOM 657 O O . GLY A 1 84 ? 16.541 -5.842 2.053 1.00 41.66 84 GLY A O 1
ATOM 658 N N . TYR A 1 85 ? 14.681 -6.951 1.437 1.00 42.91 85 TYR A N 1
ATOM 659 C CA . TYR A 1 85 ? 15.152 -8.305 1.696 1.00 42.91 85 TYR A CA 1
ATOM 660 C C . TYR A 1 85 ? 14.914 -9.079 0.403 1.00 42.91 85 TYR A C 1
ATOM 662 O O . TYR A 1 85 ? 13.834 -8.978 -0.171 1.00 42.91 85 TYR A O 1
ATOM 670 N N . VAL A 1 86 ? 15.959 -9.763 -0.069 1.00 48.16 86 VAL A N 1
ATOM 671 C CA . VAL A 1 86 ? 15.995 -10.741 -1.173 1.00 48.16 86 VAL A CA 1
ATOM 672 C C . VAL A 1 86 ? 14.790 -10.657 -2.137 1.00 48.16 86 VAL A C 1
ATOM 674 O O . VAL A 1 86 ? 13.700 -11.139 -1.841 1.00 48.16 86 VAL A O 1
ATOM 677 N N . SER A 1 87 ? 14.980 -10.044 -3.312 1.00 53.59 87 SER A N 1
ATOM 678 C CA . SER A 1 87 ? 14.000 -9.922 -4.422 1.00 53.59 87 SER A CA 1
ATOM 679 C C . SER A 1 87 ? 12.665 -9.188 -4.156 1.00 53.59 87 SER A C 1
ATOM 681 O O . SER A 1 87 ? 11.839 -9.074 -5.064 1.00 53.59 87 SER A O 1
ATOM 683 N N . SER A 1 88 ? 12.430 -8.631 -2.960 1.00 55.12 88 SER A N 1
ATOM 684 C CA . SER A 1 88 ? 11.174 -7.931 -2.642 1.00 55.12 88 SER A CA 1
ATOM 685 C C . SER A 1 88 ? 11.364 -6.674 -1.784 1.00 55.12 88 SER A C 1
ATOM 687 O O . SER A 1 88 ? 12.317 -6.547 -1.012 1.00 55.12 88 SER A O 1
ATOM 689 N N . LEU A 1 89 ? 10.447 -5.712 -1.929 1.00 63.69 89 LEU A N 1
ATOM 690 C CA . LEU A 1 89 ? 10.432 -4.466 -1.166 1.00 63.69 89 LEU A CA 1
ATOM 691 C C . LEU A 1 89 ? 9.114 -4.272 -0.443 1.00 63.69 89 LEU A C 1
ATOM 693 O O . LEU A 1 89 ? 8.055 -4.217 -1.064 1.00 63.69 89 LEU A O 1
ATOM 697 N N . LYS A 1 90 ? 9.194 -4.082 0.873 1.00 66.25 90 LYS A N 1
ATOM 698 C CA . LYS A 1 90 ? 8.043 -3.705 1.686 1.00 66.25 90 LYS A CA 1
ATOM 699 C C . LYS A 1 90 ? 7.892 -2.193 1.721 1.00 66.25 90 LYS A C 1
ATOM 701 O O . LYS A 1 90 ? 8.840 -1.465 2.010 1.00 66.25 90 LYS A O 1
ATOM 706 N N . MET A 1 91 ? 6.680 -1.738 1.442 1.00 69.19 91 MET A N 1
ATOM 707 C CA . MET A 1 91 ? 6.330 -0.337 1.311 1.00 69.19 91 MET A CA 1
ATOM 708 C C . MET A 1 91 ? 5.137 0.033 2.205 1.00 69.19 91 MET A C 1
ATOM 710 O O . MET A 1 91 ? 4.325 -0.824 2.538 1.00 69.19 91 MET A O 1
ATOM 714 N N . ARG A 1 92 ? 5.016 1.300 2.617 1.00 67.69 92 ARG A N 1
ATOM 715 C CA . ARG A 1 92 ? 3.920 1.794 3.463 1.00 67.69 92 ARG A CA 1
ATOM 716 C C . ARG A 1 92 ? 3.478 3.194 3.046 1.00 67.69 92 ARG A C 1
ATOM 718 O O . ARG A 1 92 ? 4.301 4.094 2.917 1.00 67.69 92 ARG A O 1
ATOM 725 N N . LEU A 1 93 ? 2.169 3.389 2.915 1.00 67.25 93 LEU A N 1
ATOM 726 C CA . LEU A 1 93 ? 1.521 4.675 2.673 1.00 67.25 93 LEU A CA 1
ATOM 727 C C . LEU A 1 93 ? 0.895 5.207 3.967 1.00 67.25 93 LEU A C 1
ATOM 729 O O . LEU A 1 93 ? 0.006 4.577 4.545 1.00 67.25 93 LEU A O 1
ATOM 733 N N . CYS A 1 94 ? 1.371 6.379 4.404 1.00 54.50 94 CYS A N 1
ATOM 734 C CA . CYS A 1 94 ? 0.990 7.019 5.669 1.00 54.50 94 CYS A CA 1
ATOM 735 C C . CYS A 1 94 ? 0.313 8.391 5.510 1.00 54.50 94 CYS A C 1
ATOM 737 O O . CYS A 1 94 ? -0.048 8.970 6.517 1.00 54.50 94 CYS A O 1
ATOM 739 N N . SER A 1 95 ? 0.186 8.967 4.314 1.00 62.16 95 SER A N 1
ATOM 740 C CA . SER A 1 95 ? -0.563 10.215 4.087 1.00 62.16 95 SER A CA 1
ATOM 741 C C . SER A 1 95 ? -0.869 10.356 2.597 1.00 62.16 95 SER A C 1
ATOM 743 O O . SER A 1 95 ? -0.119 9.838 1.769 1.00 62.16 95 SER A O 1
ATOM 745 N N . ARG A 1 96 ? -1.984 11.016 2.265 1.00 59.56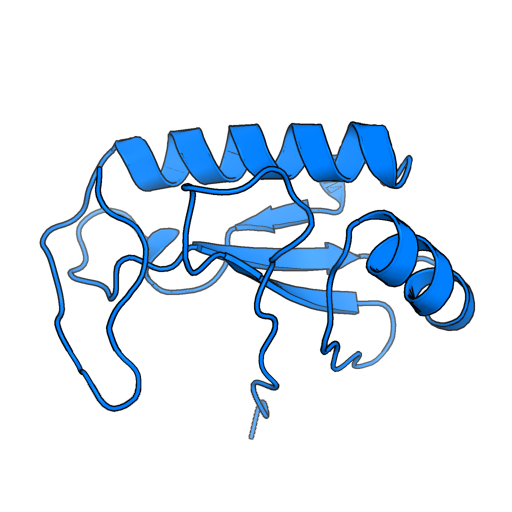 96 ARG A N 1
ATOM 746 C CA . ARG A 1 96 ? -2.498 11.161 0.892 1.00 59.56 96 ARG A CA 1
ATOM 747 C C . ARG A 1 96 ? -2.513 12.613 0.386 1.00 59.56 96 ARG A C 1
ATOM 749 O O . ARG A 1 96 ? -2.934 12.846 -0.743 1.00 59.56 96 ARG A O 1
ATOM 756 N N . ASP A 1 97 ? -2.050 13.569 1.193 1.00 47.25 97 ASP A N 1
ATOM 757 C CA . ASP A 1 97 ? -2.119 15.009 0.881 1.00 47.25 97 ASP A CA 1
ATOM 758 C C . ASP A 1 97 ? -1.051 15.481 -0.121 1.00 47.25 97 ASP A C 1
ATOM 760 O O . ASP A 1 97 ? -1.009 16.650 -0.501 1.00 47.25 97 ASP A O 1
ATOM 764 N N . LEU A 1 98 ? -0.180 14.580 -0.581 1.00 41.72 98 LEU A N 1
ATOM 765 C CA . LEU A 1 98 ? 0.903 14.878 -1.511 1.00 41.72 98 LEU A CA 1
ATOM 766 C C . LEU A 1 98 ? 0.896 13.852 -2.657 1.00 41.72 98 LEU A C 1
ATOM 768 O O . LEU A 1 98 ? 0.613 12.676 -2.420 1.00 41.72 98 LEU A O 1
ATOM 772 N N . PRO A 1 99 ? 1.239 14.248 -3.902 1.00 41.69 99 PRO A N 1
ATOM 773 C CA . PRO A 1 99 ? 1.582 13.284 -4.949 1.00 41.69 99 PRO A CA 1
ATOM 774 C C . PRO A 1 99 ? 2.706 12.372 -4.429 1.00 41.69 99 PRO A C 1
ATOM 776 O O . PRO A 1 99 ? 3.421 12.802 -3.531 1.00 41.69 99 PRO A O 1
ATOM 779 N N . ILE A 1 100 ? 2.880 11.170 -4.999 1.00 47.62 100 ILE A N 1
ATOM 780 C CA . ILE A 1 100 ? 3.777 10.047 -4.591 1.00 47.62 100 ILE A CA 1
ATOM 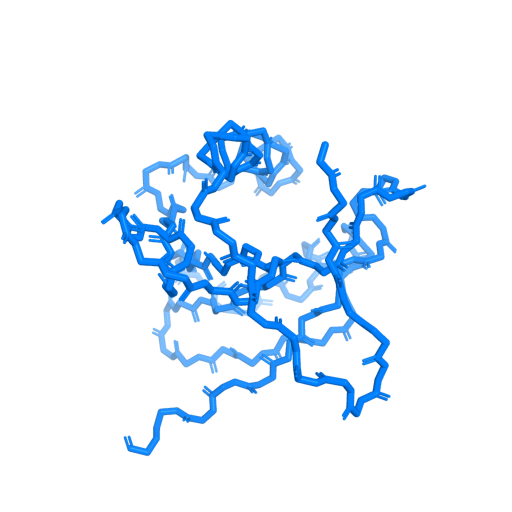781 C C . ILE A 1 100 ? 5.111 10.449 -3.908 1.00 47.62 100 ILE A C 1
ATOM 783 O O . ILE A 1 100 ? 5.603 9.723 -3.050 1.00 47.62 100 ILE A O 1
ATOM 787 N N . LYS A 1 101 ? 5.630 11.642 -4.207 1.00 34.22 101 LYS A N 1
ATOM 788 C CA . LYS A 1 101 ? 6.797 12.345 -3.658 1.00 34.22 101 LYS A CA 1
ATOM 789 C C . LYS A 1 101 ? 6.978 12.440 -2.128 1.00 34.22 101 LYS A C 1
ATOM 791 O O . LYS A 1 101 ? 7.929 13.098 -1.724 1.00 34.22 101 LYS A O 1
ATOM 796 N N . HIS A 1 102 ? 6.134 11.844 -1.282 1.00 32.75 102 HIS A N 1
ATOM 797 C CA . HIS A 1 102 ? 6.284 11.825 0.190 1.00 32.75 102 HIS A CA 1
ATOM 798 C C . HIS A 1 102 ? 5.869 10.481 0.824 1.00 32.75 102 HIS A C 1
ATOM 800 O O . HIS A 1 102 ? 5.330 10.421 1.933 1.00 32.75 102 HIS A O 1
ATOM 806 N N . LEU A 1 103 ? 6.101 9.367 0.126 1.00 40.69 103 LEU A N 1
ATOM 807 C CA . LEU A 1 103 ? 5.859 8.044 0.694 1.00 40.69 103 LEU A CA 1
ATOM 808 C C . LEU A 1 103 ? 6.886 7.748 1.802 1.00 40.69 103 LEU A C 1
ATOM 810 O O . LEU A 1 103 ? 8.067 7.509 1.539 1.00 40.69 103 LEU A O 1
ATOM 814 N N . MET A 1 104 ? 6.427 7.755 3.054 1.00 35.59 104 MET A N 1
ATOM 815 C CA . MET A 1 104 ? 7.257 7.404 4.203 1.00 35.59 104 MET A CA 1
ATOM 816 C C . MET A 1 104 ? 7.292 5.883 4.368 1.00 35.59 104 MET A C 1
ATOM 818 O O . MET A 1 104 ? 6.415 5.271 4.983 1.00 35.59 104 MET A O 1
ATOM 822 N N . LEU A 1 105 ? 8.319 5.278 3.792 1.00 43.00 105 LEU A N 1
ATOM 823 C CA . LEU A 1 105 ? 8.633 3.873 3.971 1.00 43.00 105 LEU A CA 1
ATOM 824 C C . LEU A 1 105 ? 9.376 3.667 5.296 1.00 43.00 105 LEU A C 1
ATOM 826 O O . LEU A 1 105 ? 10.169 4.506 5.707 1.00 43.00 105 LEU A O 1
ATOM 830 N N . LYS A 1 106 ? 9.077 2.583 6.015 1.00 36.47 106 LYS A N 1
ATOM 831 C CA . LYS A 1 106 ? 9.761 2.242 7.268 1.00 36.47 106 LYS A CA 1
ATOM 832 C C . LYS A 1 106 ? 10.231 0.791 7.239 1.00 36.47 106 LYS A C 1
ATOM 834 O O . LYS A 1 106 ? 9.452 -0.057 6.794 1.00 36.47 106 LYS A O 1
ATOM 839 N N . PRO A 1 107 ? 11.423 0.494 7.791 1.00 36.06 107 PRO A N 1
ATOM 840 C CA . PRO A 1 107 ? 11.856 -0.871 8.043 1.00 36.06 107 PRO A CA 1
ATOM 841 C C . PRO A 1 107 ? 10.809 -1.611 8.868 1.00 36.06 107 PRO A C 1
ATOM 843 O O . PRO A 1 107 ? 10.388 -1.125 9.921 1.00 36.06 107 PRO A O 1
ATOM 846 N N . ILE A 1 108 ? 10.408 -2.796 8.423 1.00 41.69 108 ILE A N 1
ATOM 847 C CA . ILE A 1 108 ? 9.776 -3.777 9.302 1.00 41.69 108 ILE A CA 1
ATOM 848 C C . ILE A 1 108 ? 10.721 -4.959 9.312 1.00 41.69 108 ILE A C 1
ATOM 850 O O . ILE A 1 108 ? 10.806 -5.699 8.336 1.00 41.69 108 ILE A O 1
ATOM 854 N N . LEU A 1 109 ? 11.467 -5.069 10.407 1.00 32.34 109 LEU A N 1
ATOM 855 C CA . LEU A 1 109 ? 12.251 -6.249 10.713 1.00 32.34 109 LEU A CA 1
ATOM 856 C C . LEU A 1 109 ? 11.249 -7.397 10.891 1.00 32.34 109 LEU A C 1
ATOM 858 O O . LEU A 1 109 ? 10.439 -7.368 11.818 1.00 32.34 109 LEU A O 1
ATOM 862 N N . PHE A 1 110 ? 11.243 -8.350 9.962 1.00 35.53 110 PHE A N 1
ATOM 863 C CA . PHE A 1 110 ? 10.692 -9.667 10.250 1.00 35.53 110 PHE A CA 1
ATOM 864 C C . PHE A 1 110 ? 11.734 -10.348 11.140 1.00 35.53 110 PHE A C 1
ATOM 866 O O . PHE A 1 110 ? 12.783 -10.764 10.656 1.00 35.53 110 PHE A O 1
ATOM 873 N N . ILE A 1 111 ? 11.497 -10.296 12.450 1.00 38.47 111 ILE A N 1
ATOM 874 C CA . ILE A 1 111 ? 12.056 -11.269 13.397 1.00 38.47 111 ILE A CA 1
ATOM 875 C C . ILE A 1 111 ? 11.409 -12.626 13.147 1.00 38.47 111 ILE A C 1
ATOM 877 O O . ILE A 1 111 ? 10.207 -12.630 12.789 1.00 38.47 111 ILE A O 1
#

Organism: Sporosarcina pasteurii (NCBI:txid1474)

Foldseek 3Di:
DWFADPVPDDDWDWQDPVLVVVLVVVLVVLCVQVVADSVQKDWDDPNVDPGDTDHRKTKIKGFAPDPVVVVVSCVSLLNDDWDDDDRMTIFMAGGDPDRSNDGDGDDDDPD

InterPro domains:
  IPR007344 GrpB/Dephospho-CoA kinase [PF04229] (10-76)
  IPR007344 GrpB/Dephospho-CoA kinase [PTHR34822] (7-82)
  IPR043519 Nucleotidyltransferase superfamily [G3DSA:3.30.460.10] (6-104)
  IPR043519 Nucleotidyltransferase superfamily [SSF81301] (12-83)

Sequence (111 aa):
MILGLKKGEINLVEPQVGWIEEFHKTQKEIHRAARIAVTRIEHIGSTSIKGIKAKPMIDFVVGVEDIHHVPAFLKSCGILDFTGYVSSLKMRLCSRDLPIKHLMLKPILFI